Protein AF-A0A2X0P0V8-F1 (afdb_monomer_lite)

pLDDT: mean 96.29, std 2.93, range [84.0, 98.38]

Organism: NCBI:txid796604

Foldseek 3Di:
DFFPADPVHWDWWALVLLVCLCVQPDHDNDTRDDVVKWWWWDFPDPDIDISVVCNVVNTTGTRTDMDD

Secondary structure (DSSP, 8-state):
-EESSBTTB--EE-HHHHHHHHTT--BTTBPPPPTT-EEEEEETTTEEEEHHHHHHTT--EEEEEEE-

Sequence (68 aa):
MELVSKPSRKVVLDKEELSRFVRGSRVKFVRGLGMGEVALVRSGEATWVEAREAVRKGLGGEVVARVG

InterPro domains:
  IPR035987 Small ribosomal subunit protein uS8 superfamily [SSF56047] (2-67)

Radius of gyration: 10.47 Å; chains: 1; bounding box: 24×20×25 Å

Structure (mmCIF, N/CA/C/O backbone):
data_AF-A0A2X0P0V8-F1
#
_entry.id   AF-A0A2X0P0V8-F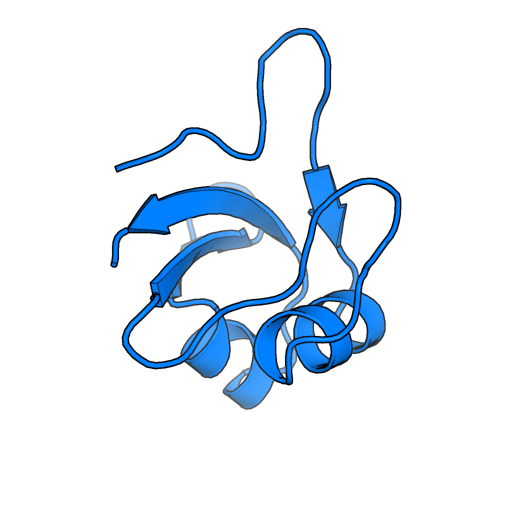1
#
loop_
_atom_site.group_PDB
_atom_site.id
_atom_site.type_symbol
_atom_site.label_atom_id
_atom_site.label_alt_id
_atom_site.label_comp_id
_atom_site.label_asym_id
_atom_site.label_entity_id
_atom_site.label_seq_id
_atom_site.pdbx_PDB_ins_code
_atom_site.Cartn_x
_atom_site.Cartn_y
_atom_site.Cartn_z
_atom_site.occupancy
_atom_site.B_iso_or_equiv
_atom_site.auth_seq_id
_atom_site.auth_comp_id
_atom_site.auth_asym_id
_atom_site.auth_atom_id
_atom_site.pdbx_PDB_model_num
ATOM 1 N N . MET A 1 1 ? 6.270 -5.248 -11.762 1.00 87.50 1 MET A N 1
ATOM 2 C CA . MET A 1 1 ? 6.606 -5.007 -10.338 1.00 87.50 1 MET A CA 1
ATOM 3 C C . MET A 1 1 ? 7.028 -3.553 -10.171 1.00 87.50 1 MET A C 1
ATOM 5 O O . MET A 1 1 ? 7.938 -3.125 -10.868 1.00 87.50 1 MET A O 1
ATOM 9 N N . GLU A 1 2 ? 6.360 -2.791 -9.302 1.00 95.12 2 GLU A N 1
ATOM 10 C CA . GLU A 1 2 ? 6.586 -1.349 -9.101 1.00 95.12 2 GLU A CA 1
ATOM 11 C C . GLU A 1 2 ? 6.662 -1.011 -7.601 1.00 95.12 2 GLU A C 1
ATOM 13 O O . GLU A 1 2 ? 5.800 -1.427 -6.823 1.00 95.12 2 GLU A O 1
ATOM 18 N N . LEU A 1 3 ? 7.674 -0.233 -7.194 1.00 96.81 3 LEU A N 1
ATOM 19 C CA . LEU A 1 3 ? 7.763 0.331 -5.842 1.00 96.81 3 LEU A CA 1
ATOM 20 C C . LEU A 1 3 ? 6.817 1.528 -5.706 1.00 96.81 3 LEU A C 1
ATOM 22 O O . LEU A 1 3 ? 6.973 2.533 -6.403 1.00 96.81 3 LEU A O 1
ATOM 26 N N . VAL A 1 4 ? 5.877 1.423 -4.769 1.00 96.69 4 VAL A N 1
ATOM 27 C CA . VAL A 1 4 ? 4.883 2.462 -4.474 1.00 96.69 4 VAL A CA 1
ATOM 28 C C . VAL A 1 4 ? 5.430 3.431 -3.427 1.00 96.69 4 VAL A C 1
ATOM 30 O O . VAL A 1 4 ? 5.392 4.645 -3.625 1.00 96.69 4 VAL A O 1
ATOM 33 N N . SER A 1 5 ? 5.994 2.899 -2.342 1.00 96.38 5 SER A N 1
ATOM 34 C CA . SER A 1 5 ? 6.638 3.686 -1.293 1.00 96.38 5 SER A CA 1
ATOM 35 C C . SER A 1 5 ? 8.148 3.728 -1.521 1.00 96.38 5 SER A C 1
ATOM 37 O O . SER A 1 5 ? 8.814 2.693 -1.572 1.00 96.38 5 SER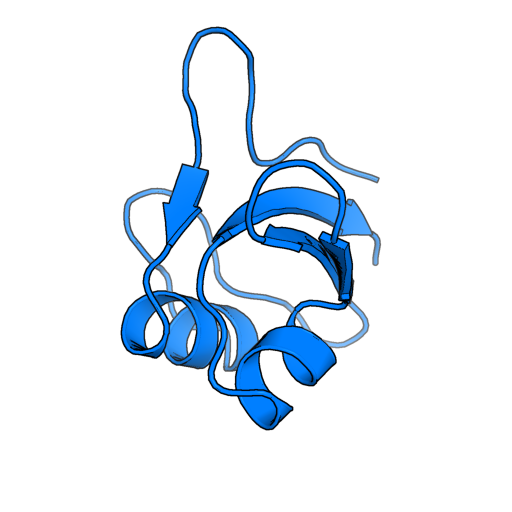 A O 1
ATOM 39 N N . LYS A 1 6 ? 8.704 4.935 -1.661 1.00 96.19 6 LYS A N 1
ATOM 40 C CA . LYS A 1 6 ? 10.141 5.175 -1.882 1.00 96.19 6 LYS A CA 1
ATOM 41 C C . LYS A 1 6 ? 10.751 5.849 -0.647 1.00 96.19 6 LYS A C 1
ATOM 43 O O . LYS A 1 6 ? 10.019 6.517 0.082 1.00 96.19 6 LYS A O 1
ATOM 48 N N . PRO A 1 7 ? 12.073 5.751 -0.400 1.00 95.19 7 PRO A N 1
ATOM 49 C CA . PRO A 1 7 ? 12.709 6.432 0.734 1.00 95.19 7 PRO A CA 1
ATOM 50 C C . PRO A 1 7 ? 12.422 7.939 0.786 1.00 95.19 7 PRO A C 1
ATOM 52 O O . PRO A 1 7 ? 12.140 8.473 1.851 1.00 95.19 7 PRO A O 1
ATOM 55 N N . SER A 1 8 ? 12.401 8.604 -0.373 1.00 95.75 8 SER A N 1
ATOM 56 C CA . SER A 1 8 ? 12.079 10.030 -0.501 1.00 95.75 8 SER A CA 1
ATOM 57 C C . SER A 1 8 ? 10.589 10.353 -0.371 1.00 95.75 8 SER A C 1
ATOM 59 O O . SER A 1 8 ? 10.226 11.516 -0.208 1.00 95.75 8 SER A O 1
ATOM 61 N N . ARG A 1 9 ? 9.706 9.353 -0.486 1.00 94.00 9 ARG A N 1
ATOM 62 C CA . ARG A 1 9 ? 8.258 9.556 -0.458 1.00 94.00 9 ARG A CA 1
ATOM 63 C C . ARG A 1 9 ? 7.533 8.298 0.003 1.00 94.00 9 ARG A C 1
ATOM 65 O O . ARG A 1 9 ? 7.227 7.405 -0.792 1.00 94.00 9 ARG A O 1
ATOM 72 N N . LYS A 1 10 ? 7.239 8.265 1.300 1.00 95.69 10 LYS A N 1
ATOM 73 C CA . LYS A 1 10 ? 6.504 7.177 1.938 1.00 95.69 10 LYS A CA 1
ATOM 74 C C . LYS A 1 10 ? 5.013 7.227 1.604 1.00 95.69 10 LYS A C 1
ATOM 76 O O . LYS A 1 10 ? 4.407 8.297 1.613 1.00 95.69 10 LYS A O 1
ATOM 81 N N . VAL A 1 11 ? 4.419 6.065 1.334 1.00 97.38 11 VAL A N 1
ATOM 82 C CA . VAL A 1 11 ? 2.973 5.912 1.095 1.00 97.38 11 VAL A CA 1
ATOM 83 C C . VAL A 1 11 ? 2.376 5.090 2.226 1.00 97.38 11 VAL A C 1
ATOM 85 O O . VAL A 1 11 ? 2.275 3.873 2.128 1.00 97.38 11 VAL A O 1
ATOM 88 N N . VAL A 1 12 ? 1.999 5.758 3.314 1.00 97.69 12 VAL A N 1
ATOM 89 C CA . VAL A 1 12 ? 1.295 5.138 4.447 1.00 97.69 12 VAL A CA 1
ATOM 90 C C . VAL A 1 12 ? -0.178 5.481 4.340 1.00 97.69 12 VAL A C 1
ATOM 92 O O . VAL A 1 12 ? -0.501 6.661 4.218 1.00 97.69 12 VAL A O 1
ATOM 95 N N . LEU A 1 13 ? -1.045 4.474 4.337 1.00 98.06 13 LEU A N 1
ATOM 96 C CA . LEU A 1 13 ? -2.494 4.617 4.242 1.00 98.06 13 LEU A CA 1
ATOM 97 C C . LEU A 1 13 ? -3.151 4.146 5.541 1.00 98.06 13 LEU A C 1
ATOM 99 O O . LEU A 1 13 ? -2.754 3.119 6.093 1.00 98.06 13 LEU A O 1
ATOM 103 N N . ASP A 1 14 ? -4.163 4.863 6.016 1.00 97.81 14 ASP A N 1
ATOM 104 C CA . ASP A 1 14 ? -5.044 4.336 7.063 1.00 97.81 14 ASP A CA 1
ATOM 105 C C . ASP A 1 14 ? -5.976 3.226 6.522 1.00 97.81 14 ASP A C 1
ATOM 107 O O . ASP A 1 14 ? -5.949 2.875 5.340 1.00 97.81 14 ASP A O 1
ATOM 111 N N . LYS A 1 15 ? -6.807 2.639 7.393 1.00 97.31 15 LYS A N 1
ATOM 112 C CA . LYS A 1 15 ? -7.726 1.544 7.033 1.00 97.31 15 LYS A CA 1
ATOM 113 C C . LYS A 1 15 ? -8.743 1.931 5.941 1.00 97.31 15 LYS A C 1
ATOM 115 O O . LYS A 1 15 ? -9.092 1.105 5.096 1.00 97.31 15 LYS A O 1
ATOM 120 N N . GLU A 1 16 ? -9.227 3.173 5.937 1.00 98.06 16 GLU A N 1
ATOM 121 C CA . GLU A 1 16 ? -10.242 3.662 4.996 1.00 98.06 16 GLU A CA 1
ATOM 122 C C . GLU A 1 16 ? -9.606 4.033 3.655 1.00 98.06 16 GLU A C 1
ATOM 124 O O . GLU A 1 16 ? -10.120 3.695 2.585 1.00 98.06 16 GLU A O 1
ATOM 129 N N . GLU A 1 17 ? -8.447 4.683 3.704 1.00 98.38 17 GLU A N 1
ATOM 130 C CA . GLU A 1 17 ? -7.571 4.942 2.571 1.00 98.38 17 GLU A CA 1
ATOM 131 C C . GLU A 1 17 ? -7.163 3.642 1.872 1.00 98.38 17 GLU A C 1
ATOM 133 O O . GLU A 1 17 ? -7.295 3.535 0.651 1.00 98.38 17 GLU A O 1
ATOM 138 N N . LEU A 1 18 ? -6.732 2.626 2.623 1.00 98.19 18 LEU A N 1
ATOM 139 C CA . LEU A 1 18 ? -6.323 1.343 2.059 1.00 98.19 18 LEU A CA 1
ATOM 140 C C . LEU A 1 18 ? -7.504 0.599 1.417 1.00 98.19 18 LEU A C 1
ATOM 142 O O . LEU A 1 18 ? -7.368 0.054 0.322 1.00 98.19 18 LEU A O 1
ATOM 146 N N . SER A 1 19 ? -8.685 0.643 2.040 1.00 98.25 19 SER A N 1
ATOM 147 C CA . SER A 1 19 ? -9.918 0.084 1.467 1.00 98.25 19 SER A CA 1
ATOM 148 C C . SER A 1 19 ? -10.275 0.731 0.123 1.00 98.25 19 SER A C 1
ATOM 150 O O . SER A 1 19 ? -10.572 0.032 -0.849 1.00 98.25 19 SER A O 1
ATOM 152 N N . ARG A 1 20 ? -10.173 2.064 0.020 1.00 98.38 20 ARG A N 1
ATOM 153 C CA . ARG A 1 20 ? -10.376 2.792 -1.246 1.00 98.38 20 ARG A CA 1
ATOM 154 C C . ARG A 1 20 ? -9.323 2.437 -2.295 1.00 98.38 20 ARG A C 1
ATOM 156 O O . ARG A 1 20 ? -9.678 2.192 -3.447 1.00 98.38 20 ARG A O 1
ATOM 163 N N . PHE A 1 21 ? -8.053 2.354 -1.900 1.00 98.25 21 PHE A N 1
ATOM 164 C CA . PHE A 1 21 ? -6.950 1.963 -2.781 1.00 98.25 21 PHE A CA 1
ATOM 165 C C . PHE A 1 21 ? -7.181 0.575 -3.396 1.00 98.25 21 PHE A C 1
ATOM 167 O O . PHE A 1 21 ? -7.066 0.403 -4.609 1.00 98.25 21 PHE A O 1
ATOM 174 N N . VAL A 1 22 ? -7.596 -0.397 -2.581 1.00 97.75 22 VAL A N 1
ATOM 175 C CA . VAL A 1 22 ? -7.902 -1.770 -3.013 1.00 97.75 22 VAL A CA 1
ATOM 176 C C . VAL A 1 22 ? -9.105 -1.851 -3.965 1.00 97.75 22 VAL A C 1
ATOM 178 O O . VAL A 1 22 ? -9.170 -2.749 -4.808 1.00 97.75 22 VAL A O 1
ATOM 181 N N . ARG A 1 23 ? -10.054 -0.915 -3.852 1.00 97.31 23 ARG A N 1
A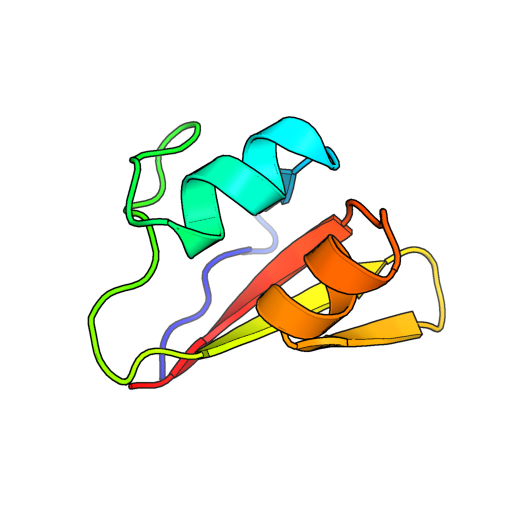TOM 182 C CA . ARG A 1 23 ? -11.223 -0.789 -4.742 1.00 97.31 23 ARG A CA 1
ATOM 183 C C . ARG A 1 23 ? -10.916 -0.051 -6.052 1.00 97.31 23 ARG A C 1
ATOM 185 O O . ARG A 1 23 ? -11.826 0.165 -6.845 1.00 97.31 23 ARG A O 1
ATOM 192 N N . GLY A 1 24 ? -9.663 0.347 -6.280 1.00 97.38 24 GLY A N 1
ATOM 193 C CA . GLY A 1 24 ? -9.237 1.024 -7.507 1.00 97.38 24 GLY A CA 1
ATOM 194 C C . GLY A 1 24 ? -9.327 2.551 -7.455 1.00 97.38 24 GLY A C 1
ATOM 195 O O . GLY A 1 24 ? -8.947 3.223 -8.414 1.00 97.38 24 GLY A O 1
ATOM 196 N N . SER A 1 25 ? -9.764 3.141 -6.338 1.00 98.06 25 SER A N 1
ATOM 197 C CA . SER A 1 25 ? -9.780 4.598 -6.192 1.00 98.06 25 SER A CA 1
ATOM 198 C C . SER A 1 25 ? -8.362 5.155 -6.076 1.00 98.06 25 SER A C 1
ATOM 200 O O . SER A 1 25 ? -7.500 4.576 -5.414 1.00 98.06 25 SER A O 1
ATOM 202 N N . ARG A 1 26 ? -8.118 6.326 -6.676 1.00 97.44 26 ARG A N 1
ATOM 203 C CA . ARG A 1 26 ? -6.894 7.092 -6.417 1.00 97.44 26 ARG A CA 1
ATOM 204 C C . ARG A 1 26 ? -6.894 7.556 -4.961 1.00 97.44 26 ARG A C 1
ATOM 206 O O . ARG A 1 26 ? -7.867 8.145 -4.496 1.00 97.44 26 ARG A O 1
ATOM 213 N N . VAL A 1 27 ? -5.788 7.312 -4.266 1.00 97.31 27 VAL A N 1
ATOM 214 C CA . VAL A 1 27 ? -5.594 7.718 -2.872 1.00 97.31 27 VAL A CA 1
ATOM 215 C C . VAL A 1 27 ? -4.274 8.465 -2.773 1.00 97.31 27 VAL A C 1
ATOM 217 O O . VAL A 1 27 ? -3.245 8.006 -3.274 1.00 97.31 27 VAL A O 1
ATOM 220 N N . LYS A 1 28 ? -4.309 9.656 -2.169 1.00 94.19 28 LYS A N 1
ATOM 221 C CA . LYS A 1 28 ? -3.202 10.622 -2.208 1.00 94.19 28 LYS A CA 1
ATOM 222 C C . LYS A 1 28 ? -2.777 10.857 -3.665 1.00 94.19 28 LYS A C 1
ATOM 224 O O . LYS A 1 28 ? -3.541 11.395 -4.461 1.00 94.19 28 LYS A O 1
ATOM 229 N N . PHE A 1 29 ? -1.583 10.414 -4.032 1.00 93.19 29 PHE A N 1
ATOM 230 C CA . PHE A 1 29 ? -0.994 10.569 -5.363 1.00 93.19 29 PHE A CA 1
ATOM 231 C C . PHE A 1 29 ? -0.809 9.232 -6.099 1.00 93.19 29 PHE A C 1
ATOM 233 O O . PHE A 1 29 ? -0.201 9.209 -7.167 1.00 93.19 29 PHE A O 1
ATOM 240 N N . VAL A 1 30 ? -1.314 8.123 -5.548 1.00 95.06 30 VAL A N 1
ATOM 241 C CA . VAL A 1 30 ? -1.133 6.774 -6.100 1.00 95.06 30 VAL A CA 1
ATOM 242 C C . VAL A 1 30 ? -2.447 6.290 -6.709 1.00 95.06 30 VAL A C 1
ATOM 244 O O . VAL A 1 30 ? -3.517 6.450 -6.116 1.00 95.06 30 VAL A O 1
ATOM 247 N N . ARG A 1 31 ? -2.385 5.711 -7.915 1.00 96.75 31 ARG A N 1
ATOM 248 C CA . ARG A 1 31 ? -3.552 5.060 -8.531 1.00 96.75 31 ARG A CA 1
ATOM 249 C C . ARG A 1 31 ? -3.951 3.832 -7.706 1.00 96.75 31 ARG A C 1
ATOM 251 O O . ARG A 1 31 ? -3.069 3.142 -7.203 1.00 96.75 31 ARG A O 1
ATOM 258 N N . GLY A 1 32 ? -5.250 3.574 -7.574 1.00 97.62 32 GLY A N 1
ATOM 259 C CA . GLY A 1 32 ? -5.727 2.366 -6.902 1.00 97.62 32 GLY A CA 1
ATOM 260 C C . GLY A 1 32 ? -5.332 1.094 -7.653 1.00 97.62 32 GLY A C 1
ATOM 261 O O . GLY A 1 32 ? -4.832 1.160 -8.780 1.00 97.62 32 GLY A O 1
ATOM 262 N N . LEU A 1 33 ? -5.552 -0.057 -7.019 1.00 97.38 33 LEU A N 1
ATOM 263 C CA . LEU A 1 33 ? -5.253 -1.355 -7.621 1.00 97.38 33 LEU A CA 1
ATOM 264 C C . LEU A 1 33 ? -6.088 -1.596 -8.878 1.00 97.38 33 LEU A C 1
ATOM 266 O O . LEU A 1 33 ? -7.309 -1.421 -8.876 1.00 97.38 33 LEU A O 1
ATOM 270 N N . GLY A 1 34 ? -5.407 -2.031 -9.935 1.00 96.25 34 GLY A N 1
ATOM 271 C CA . GLY A 1 34 ? -6.029 -2.554 -11.146 1.00 96.25 34 GLY A CA 1
ATOM 272 C C . GLY A 1 34 ? -6.528 -3.993 -10.990 1.00 96.25 34 GLY A C 1
ATOM 273 O O . GLY A 1 34 ? -6.274 -4.671 -9.992 1.00 96.25 34 GLY A O 1
ATOM 274 N N . MET A 1 35 ? -7.233 -4.481 -12.013 1.00 94.69 35 MET A N 1
ATOM 275 C CA . MET A 1 35 ? -7.588 -5.898 -12.117 1.00 94.69 35 MET A CA 1
ATOM 276 C C . MET A 1 35 ? -6.308 -6.739 -12.221 1.00 94.69 35 MET A C 1
ATOM 278 O O . MET A 1 35 ? -5.416 -6.397 -12.989 1.00 94.69 35 MET A O 1
ATOM 282 N N . GLY A 1 36 ? -6.205 -7.808 -11.430 1.00 95.06 36 GLY A N 1
ATOM 283 C CA . GLY A 1 36 ? -5.010 -8.661 -11.376 1.00 95.06 36 GLY A CA 1
ATOM 284 C C . GLY A 1 36 ? -3.835 -8.090 -10.570 1.00 95.06 36 GLY A C 1
ATOM 285 O O . GLY A 1 36 ? -2.940 -8.851 -10.218 1.00 95.06 36 GLY A O 1
ATOM 286 N N . GLU A 1 37 ? -3.852 -6.800 -10.203 1.00 97.50 37 GLU A N 1
ATOM 287 C CA . GLU A 1 37 ? -2.818 -6.228 -9.336 1.00 97.50 37 GLU A CA 1
ATOM 288 C C . GLU A 1 37 ? -3.021 -6.649 -7.865 1.00 97.50 37 GLU A C 1
ATOM 290 O O . GLU A 1 37 ? -4.131 -6.612 -7.319 1.00 97.50 37 GLU A O 1
ATOM 295 N N . VAL A 1 38 ? -1.910 -6.968 -7.200 1.00 97.75 38 VAL A N 1
ATOM 296 C CA . VAL A 1 38 ? -1.793 -7.147 -5.747 1.00 97.75 38 VAL A CA 1
ATOM 297 C C . VAL A 1 38 ? -0.769 -6.164 -5.185 1.00 97.75 38 VAL A C 1
ATOM 299 O O . VAL A 1 38 ? 0.181 -5.774 -5.872 1.00 97.75 38 VAL A O 1
ATOM 302 N N . ALA A 1 39 ? -0.939 -5.755 -3.928 1.00 98.25 39 ALA A N 1
ATOM 303 C CA . ALA A 1 39 ? 0.002 -4.861 -3.255 1.00 98.25 39 ALA A CA 1
ATOM 304 C C . ALA A 1 39 ? 0.501 -5.438 -1.935 1.00 98.25 39 ALA A C 1
ATOM 306 O O . ALA A 1 39 ? -0.264 -6.011 -1.165 1.00 98.25 39 ALA A O 1
ATOM 307 N N . LEU A 1 40 ? 1.789 -5.229 -1.672 1.00 98.25 40 LEU A N 1
ATOM 308 C CA . LEU A 1 40 ? 2.451 -5.575 -0.425 1.00 98.25 40 LEU A CA 1
ATOM 309 C C . LEU A 1 40 ? 2.339 -4.403 0.554 1.00 98.25 40 LEU A C 1
ATOM 311 O O . LEU A 1 40 ? 2.795 -3.293 0.257 1.00 98.25 40 LEU A O 1
ATOM 315 N N . VAL A 1 41 ? 1.765 -4.664 1.724 1.00 98.25 41 VAL A N 1
ATOM 316 C CA . VAL A 1 41 ? 1.557 -3.682 2.788 1.00 98.25 41 VAL A CA 1
ATOM 317 C C . VAL A 1 41 ? 2.368 -4.068 4.019 1.00 98.25 41 VAL A C 1
ATOM 319 O O . VAL A 1 41 ? 2.298 -5.203 4.489 1.00 98.25 41 VAL A O 1
ATOM 322 N N . ARG A 1 42 ? 3.109 -3.102 4.567 1.00 97.81 42 ARG A N 1
ATOM 323 C CA . ARG A 1 42 ? 3.774 -3.208 5.868 1.00 97.81 42 ARG A CA 1
ATOM 324 C C . ARG A 1 42 ? 2.932 -2.507 6.932 1.00 97.81 42 ARG A C 1
ATOM 326 O O . ARG A 1 42 ? 2.800 -1.283 6.907 1.00 97.81 42 ARG A O 1
ATOM 333 N N . SER A 1 43 ? 2.380 -3.272 7.866 1.00 95.62 43 SER A N 1
ATOM 334 C CA . SER A 1 43 ? 1.552 -2.782 8.974 1.00 95.62 43 SER A CA 1
ATOM 335 C C . SER A 1 43 ? 2.315 -2.913 10.298 1.00 95.62 43 SER A C 1
ATOM 337 O O . SER A 1 43 ? 2.391 -3.992 10.878 1.00 95.62 43 SER A O 1
ATOM 339 N N . GLY A 1 44 ? 2.891 -1.821 10.802 1.00 90.94 44 GLY A N 1
ATOM 340 C CA . GLY A 1 44 ? 3.787 -1.868 11.967 1.00 90.94 44 GLY A CA 1
ATOM 341 C C . GLY A 1 44 ? 5.174 -2.436 11.627 1.00 90.94 44 GLY A C 1
ATOM 342 O O . GLY A 1 44 ? 5.579 -2.431 10.466 1.00 90.94 44 GLY A O 1
ATOM 343 N N . GLU A 1 45 ? 5.922 -2.896 12.634 1.00 84.00 45 GLU A N 1
ATOM 344 C CA . GLU A 1 45 ? 7.342 -3.258 12.461 1.00 84.00 45 GLU A CA 1
ATOM 345 C C . GLU A 1 45 ? 7.568 -4.619 11.786 1.00 84.00 45 GLU A C 1
ATOM 347 O O . GLU A 1 45 ? 8.463 -4.738 10.950 1.00 84.00 45 GLU A O 1
ATOM 352 N N . ALA A 1 46 ? 6.747 -5.628 12.098 1.00 85.50 46 ALA A N 1
ATOM 353 C CA . ALA A 1 46 ? 6.981 -7.015 11.675 1.00 85.50 46 ALA A CA 1
ATOM 354 C C . ALA A 1 46 ? 5.848 -7.639 10.838 1.00 85.50 46 ALA A C 1
ATOM 356 O O . ALA A 1 46 ? 5.958 -8.795 10.433 1.00 85.50 46 ALA A O 1
ATOM 357 N N . THR A 1 47 ? 4.764 -6.907 10.556 1.00 94.50 47 THR A N 1
ATOM 358 C CA . THR A 1 47 ? 3.621 -7.475 9.820 1.00 94.50 47 THR A CA 1
ATOM 359 C C . THR A 1 47 ? 3.656 -7.068 8.357 1.00 94.50 47 THR A C 1
ATOM 361 O O . THR A 1 47 ? 3.517 -5.891 8.019 1.00 94.50 47 THR A O 1
ATOM 364 N N . TRP A 1 48 ? 3.776 -8.068 7.490 1.00 97.12 48 TRP A N 1
ATOM 365 C CA . TRP A 1 48 ? 3.668 -7.938 6.043 1.00 97.12 48 TRP A CA 1
ATOM 366 C C . TRP A 1 48 ? 2.461 -8.725 5.561 1.00 97.12 48 TRP A C 1
ATOM 368 O O . TRP A 1 48 ? 2.299 -9.890 5.916 1.00 97.12 48 TRP A O 1
ATOM 378 N N . VAL A 1 49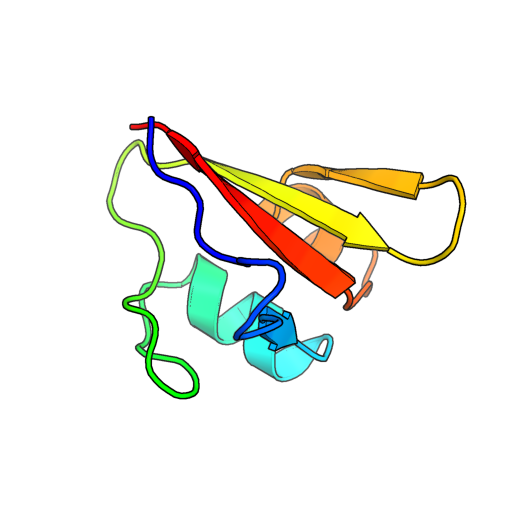 ? 1.605 -8.083 4.779 1.00 97.69 49 VAL A N 1
ATOM 379 C CA . VAL A 1 49 ? 0.367 -8.683 4.276 1.00 97.69 49 VAL A CA 1
ATOM 380 C C . VAL A 1 49 ? 0.045 -8.145 2.893 1.00 97.69 49 VAL A C 1
ATOM 382 O O . VAL A 1 49 ? 0.490 -7.062 2.505 1.00 97.69 49 VAL A O 1
ATOM 385 N N . GLU A 1 50 ? -0.755 -8.893 2.146 1.00 97.88 50 GLU A N 1
ATOM 386 C CA . GLU A 1 50 ? -1.354 -8.374 0.922 1.00 97.88 50 GLU A CA 1
ATOM 387 C C . GLU A 1 50 ? -2.424 -7.313 1.266 1.00 97.88 50 GLU A C 1
ATOM 389 O O . GLU A 1 50 ? -3.054 -7.350 2.326 1.00 97.88 50 GLU A O 1
ATOM 394 N N . ALA A 1 51 ? -2.624 -6.323 0.395 1.00 97.81 51 ALA A N 1
ATOM 395 C CA . ALA A 1 51 ? -3.502 -5.184 0.646 1.00 97.81 51 ALA A CA 1
ATOM 396 C C .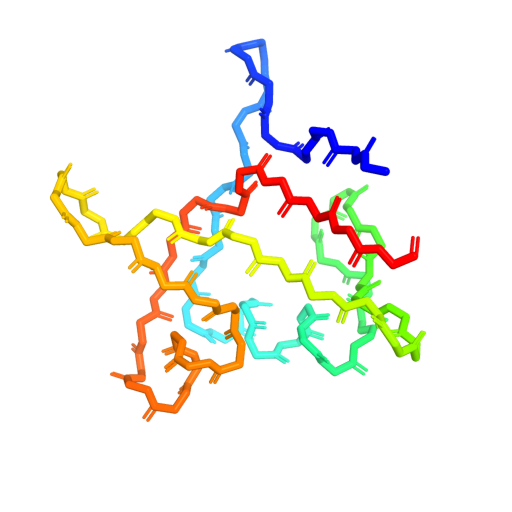 ALA A 1 51 ? -4.972 -5.557 0.925 1.00 97.81 51 ALA A C 1
ATOM 398 O O . ALA A 1 51 ? -5.589 -4.965 1.811 1.00 97.81 51 ALA A O 1
ATOM 399 N N . ARG A 1 52 ? -5.558 -6.540 0.230 1.00 97.44 52 ARG A N 1
ATOM 400 C CA . ARG A 1 52 ? -6.921 -7.036 0.514 1.00 97.44 52 ARG A CA 1
ATOM 401 C C . ARG A 1 52 ? -6.970 -7.771 1.847 1.00 97.44 52 ARG A C 1
ATOM 403 O O . ARG A 1 52 ? -7.960 -7.644 2.564 1.00 97.44 52 ARG A O 1
ATOM 410 N N . GLU A 1 53 ? -5.925 -8.513 2.205 1.00 97.88 53 GLU A N 1
ATOM 411 C CA . GLU A 1 53 ? -5.823 -9.130 3.533 1.00 97.88 53 GLU A CA 1
ATOM 412 C C . GLU A 1 53 ? -5.724 -8.091 4.652 1.00 97.88 53 GLU A C 1
ATOM 414 O O . GLU A 1 53 ? -6.420 -8.227 5.659 1.00 97.88 53 GLU A O 1
ATOM 419 N N . ALA A 1 54 ? -4.930 -7.031 4.469 1.00 97.88 54 ALA A N 1
ATOM 420 C CA . ALA A 1 54 ? -4.863 -5.908 5.403 1.00 97.88 54 ALA A CA 1
ATOM 421 C C . ALA A 1 54 ? -6.245 -5.283 5.626 1.00 97.88 54 ALA A C 1
ATOM 423 O O . ALA A 1 54 ? -6.662 -5.116 6.770 1.00 97.88 54 ALA A O 1
ATOM 424 N N . VAL A 1 55 ? -6.995 -5.030 4.546 1.00 97.75 55 VAL A N 1
ATOM 425 C CA . VAL A 1 55 ? -8.364 -4.496 4.630 1.00 97.75 55 VAL A CA 1
ATOM 426 C C . VAL A 1 55 ? -9.291 -5.446 5.392 1.00 97.75 55 VAL A C 1
ATOM 428 O O . VAL A 1 55 ? -10.023 -4.993 6.269 1.00 97.75 55 VAL A O 1
ATOM 431 N N . ARG A 1 56 ? -9.241 -6.762 5.126 1.00 97.44 56 ARG A N 1
ATOM 432 C CA . ARG A 1 56 ? -10.043 -7.759 5.869 1.00 97.44 56 ARG A CA 1
ATOM 433 C C . ARG A 1 56 ? -9.704 -7.794 7.361 1.00 97.44 56 ARG A C 1
ATOM 435 O O . ARG A 1 56 ? -10.594 -8.014 8.172 1.00 97.44 56 ARG A O 1
ATOM 442 N N . LYS A 1 57 ? -8.437 -7.564 7.719 1.00 96.62 57 LYS A N 1
ATOM 443 C CA . LYS A 1 57 ? -7.955 -7.487 9.108 1.00 96.62 57 LYS A CA 1
ATOM 444 C C . LYS A 1 57 ? -8.170 -6.108 9.754 1.00 96.62 57 LYS A C 1
ATOM 446 O O . LYS A 1 57 ? -7.811 -5.929 10.912 1.00 96.62 57 LYS A O 1
ATOM 451 N N . GLY A 1 58 ? -8.726 -5.133 9.028 1.00 96.56 58 GLY A N 1
ATOM 452 C CA . GLY A 1 58 ? -8.922 -3.766 9.522 1.00 96.56 58 GLY A CA 1
ATOM 453 C C . GLY A 1 58 ? -7.621 -2.980 9.725 1.00 96.56 58 GLY A C 1
ATOM 454 O O . GLY A 1 58 ? -7.597 -2.033 10.509 1.00 96.56 58 GLY A O 1
ATOM 455 N N . LEU A 1 59 ? -6.543 -3.371 9.043 1.00 96.94 59 LEU A N 1
ATOM 456 C CA . LEU A 1 59 ? -5.219 -2.766 9.161 1.00 96.94 59 LEU A CA 1
ATOM 457 C C . LEU A 1 59 ? -5.039 -1.624 8.150 1.00 96.94 59 LEU A C 1
ATOM 459 O O . LEU A 1 59 ? -5.487 -1.710 7.007 1.00 96.94 59 LEU A O 1
ATOM 463 N N . GLY A 1 60 ? -4.336 -0.574 8.573 1.00 97.12 60 GLY A N 1
ATOM 464 C CA . GLY A 1 60 ? -3.653 0.361 7.675 1.00 97.12 60 GLY A CA 1
ATOM 465 C C . GLY A 1 60 ? -2.184 -0.037 7.506 1.00 97.12 60 GLY A C 1
ATOM 466 O O . GLY A 1 60 ? -1.730 -1.030 8.071 1.00 97.12 60 GLY A O 1
ATOM 467 N N . GLY A 1 61 ? -1.411 0.739 6.756 1.00 97.50 61 GLY A N 1
ATOM 468 C CA . GLY A 1 61 ? 0.025 0.507 6.652 1.00 97.50 61 GLY A CA 1
ATOM 469 C C . GLY A 1 61 ? 0.689 1.181 5.465 1.00 97.50 61 GLY A C 1
ATOM 470 O O . GLY A 1 61 ? 0.069 1.891 4.674 1.00 97.50 61 GLY A O 1
ATOM 471 N N . GLU A 1 62 ? 1.990 0.952 5.344 1.00 98.00 62 GLU A N 1
ATOM 472 C CA . GLU A 1 62 ? 2.777 1.405 4.207 1.00 98.00 62 GLU A CA 1
ATOM 473 C C . GLU A 1 62 ? 2.541 0.494 3.003 1.00 98.00 62 GLU A C 1
ATOM 475 O O . GLU A 1 62 ? 2.856 -0.692 3.058 1.00 98.00 62 GLU A O 1
ATOM 480 N N . VAL A 1 63 ? 2.034 1.045 1.901 1.00 97.94 63 VAL A N 1
A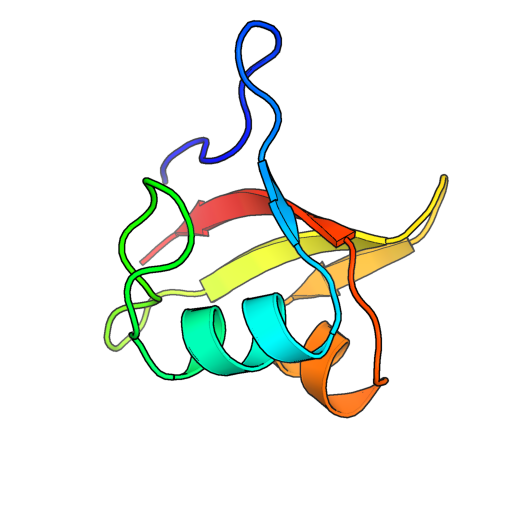TOM 481 C CA . VAL A 1 63 ? 1.938 0.334 0.621 1.00 97.94 63 VAL A CA 1
ATOM 482 C C . VAL A 1 63 ? 3.316 0.361 -0.030 1.00 97.94 63 VAL A C 1
ATOM 484 O O . VAL A 1 63 ? 3.712 1.356 -0.634 1.00 97.94 63 VAL A O 1
ATOM 487 N N . VAL A 1 64 ? 4.078 -0.718 0.127 1.00 97.75 64 VAL A N 1
ATOM 488 C CA . VAL A 1 64 ? 5.498 -0.757 -0.246 1.00 97.75 64 VAL A CA 1
ATOM 489 C C . VAL A 1 64 ? 5.668 -0.951 -1.746 1.00 97.75 64 VAL A C 1
ATOM 491 O O . VAL A 1 64 ? 6.375 -0.188 -2.406 1.00 97.75 64 VAL A O 1
ATOM 494 N N . ALA A 1 65 ? 4.992 -1.950 -2.300 1.00 97.62 65 ALA A N 1
ATOM 495 C CA . ALA A 1 65 ? 5.122 -2.333 -3.697 1.00 97.62 65 ALA A CA 1
ATOM 496 C C . ALA A 1 65 ? 3.819 -2.928 -4.223 1.00 97.62 65 ALA A C 1
ATOM 498 O O . ALA A 1 65 ? 2.956 -3.344 -3.450 1.00 97.62 65 ALA A O 1
ATOM 499 N N . ARG A 1 66 ? 3.707 -3.010 -5.546 1.00 97.31 66 ARG A N 1
ATOM 500 C CA . ARG A 1 66 ? 2.635 -3.735 -6.225 1.00 97.31 66 ARG A CA 1
ATOM 501 C C . ARG A 1 66 ? 3.148 -4.524 -7.418 1.00 97.31 66 ARG A C 1
ATOM 503 O O . ARG A 1 66 ? 4.188 -4.204 -8.006 1.00 97.31 66 ARG A O 1
ATOM 510 N N . VAL A 1 67 ? 2.405 -5.556 -7.779 1.00 97.38 67 VAL A N 1
ATOM 511 C CA . VAL A 1 67 ? 2.676 -6.413 -8.931 1.00 97.38 67 VAL A CA 1
ATOM 512 C C . VAL A 1 67 ? 1.356 -6.826 -9.568 1.00 97.38 67 VAL A C 1
ATOM 514 O O . VAL A 1 67 ? 0.361 -6.989 -8.872 1.00 97.38 67 VAL A O 1
ATOM 517 N N . GLY A 1 68 ? 1.364 -6.940 -10.886 1.00 87.12 68 GLY A N 1
ATOM 518 C CA . GLY A 1 68 ? 0.239 -7.231 -11.762 1.00 87.12 68 GLY A CA 1
ATOM 519 C C . GLY A 1 68 ? 0.672 -6.983 -13.195 1.00 87.12 68 GLY A C 1
ATOM 520 O O . GLY A 1 68 ? 1.707 -6.286 -13.365 1.00 87.12 68 GLY A O 1
#